Protein AF-A0A5N5TC89-F1 (afdb_monomer)

Solvent-accessible surface area (backbone atoms only — not comparable to full-atom values): 6841 Å² total; per-residue (Å²): 108,69,61,61,52,52,49,52,52,50,56,55,55,48,74,71,44,94,49,74,90,34,71,71,35,57,50,44,63,54,43,64,71,46,47,58,61,38,48,50,20,66,74,41,95,47,69,63,49,24,52,52,36,51,52,50,50,52,52,53,53,49,49,54,53,41,74,73,28,81,91,69,31,50,88,83,44,74,66,54,30,51,53,40,50,51,47,54,53,48,57,52,47,54,58,49,49,54,66,70,64,54,72,90,70,76,91,78,82,83,87,87,80,92,130

pLDDT: mean 80.26, std 13.36, range [41.75, 94.81]

Foldseek 3Di:
DVLVVLVVVLVVVCVPDPDNPDLSNVVSVVCSVLVVLQCCLCVPPDPVSNVLSVVLVVLVVVLSVLLRDVVRFPPPDPVRSVVSNVVSVVVSVVVSVVSVVPDPPPPDDDDDDDD

Organism: NCBI:txid96803

Secondary structure (DSSP, 8-state):
-HHHHHHHHHHHHHHT-S-TTSHHHHHHHHHHHHHHHHHHHHHSS-HHHHHHHHHHHHHHHHHHHHHT-TTTS--S-HHHHHHHHHHHHHHHHHHHHHHHHS----S--------

Structure (mmCIF, N/CA/C/O backbone):
data_AF-A0A5N5TC89-F1
#
_entry.id   AF-A0A5N5TC89-F1
#
loop_
_atom_site.group_PDB
_atom_site.id
_atom_site.type_symbol
_atom_site.label_atom_id
_atom_site.label_alt_id
_atom_site.label_comp_id
_atom_site.label_asym_id
_atom_site.label_entity_id
_atom_site.label_seq_id
_atom_site.pdbx_PDB_ins_code
_atom_site.Cartn_x
_atom_site.Cartn_y
_atom_site.Cartn_z
_atom_site.occupancy
_atom_site.B_iso_or_equiv
_atom_site.auth_seq_id
_atom_site.auth_comp_id
_atom_site.auth_asym_id
_atom_site.auth_atom_id
_atom_site.pdbx_PDB_model_num
ATOM 1 N N . ALA A 1 1 ? -6.722 14.434 -18.177 1.00 61.25 1 ALA A N 1
ATOM 2 C CA . ALA A 1 1 ? -7.716 13.491 -18.737 1.00 61.25 1 ALA A CA 1
ATOM 3 C C . ALA A 1 1 ? -7.685 12.134 -18.026 1.00 61.25 1 ALA A C 1
ATOM 5 O O . ALA A 1 1 ? -8.655 11.813 -17.355 1.00 61.25 1 ALA A O 1
ATOM 6 N N . LEU A 1 2 ? -6.584 11.369 -18.096 1.00 67.31 2 LEU A N 1
ATOM 7 C CA . LEU A 1 2 ? -6.480 10.031 -17.483 1.00 67.31 2 LEU A CA 1
ATOM 8 C C . LEU A 1 2 ? -6.699 10.031 -15.958 1.00 67.31 2 LEU A C 1
ATOM 10 O O . LEU A 1 2 ? -7.554 9.301 -15.466 1.00 67.31 2 LEU A O 1
ATOM 14 N N . ALA A 1 3 ? -5.996 10.900 -15.224 1.00 66.00 3 ALA A N 1
ATOM 15 C CA . ALA A 1 3 ? -6.168 11.036 -13.774 1.00 66.00 3 ALA A CA 1
ATOM 16 C C . ALA A 1 3 ? -7.627 11.357 -13.393 1.00 66.00 3 ALA A C 1
ATOM 18 O O . ALA A 1 3 ? -8.189 10.730 -12.505 1.00 66.00 3 ALA A O 1
ATOM 19 N N . THR A 1 4 ? -8.277 12.260 -14.133 1.00 74.88 4 THR A N 1
ATOM 20 C CA . THR A 1 4 ? -9.682 12.661 -13.941 1.00 74.88 4 THR A CA 1
ATOM 21 C C . THR A 1 4 ? -10.673 11.515 -14.190 1.00 74.88 4 THR A C 1
ATOM 23 O O . THR A 1 4 ? -11.677 11.391 -13.484 1.00 74.88 4 THR A O 1
ATOM 26 N N . ALA A 1 5 ? -10.396 10.660 -15.180 1.00 79.94 5 ALA A N 1
ATOM 27 C CA . ALA A 1 5 ? -11.212 9.487 -15.481 1.00 79.94 5 ALA A CA 1
ATOM 28 C C . ALA A 1 5 ? -11.091 8.419 -14.381 1.00 79.94 5 ALA A C 1
ATOM 30 O O . ALA A 1 5 ? -12.106 7.899 -13.922 1.00 79.94 5 ALA A O 1
ATOM 31 N N . ILE A 1 6 ? -9.874 8.155 -13.895 1.00 78.94 6 ILE A N 1
ATOM 32 C CA . ILE A 1 6 ? -9.624 7.238 -12.769 1.00 78.94 6 ILE A CA 1
ATOM 33 C C . ILE A 1 6 ? -10.350 7.726 -11.519 1.00 78.94 6 ILE A C 1
ATOM 35 O O . ILE A 1 6 ? -11.063 6.953 -10.883 1.00 78.94 6 ILE A O 1
ATOM 39 N N . TRP A 1 7 ? -10.237 9.022 -11.224 1.00 80.00 7 TRP A N 1
ATOM 40 C CA . TRP A 1 7 ? -10.935 9.671 -10.117 1.00 80.00 7 TRP A CA 1
ATOM 41 C C . TRP A 1 7 ? -12.445 9.433 -10.182 1.00 80.00 7 TRP A C 1
ATOM 43 O O . TRP A 1 7 ? -13.077 9.058 -9.198 1.00 80.00 7 TRP A O 1
ATOM 53 N N . SER A 1 8 ? -13.028 9.599 -11.370 1.00 83.62 8 SER A N 1
ATOM 54 C CA . SER A 1 8 ? -14.462 9.405 -11.593 1.00 83.62 8 SER A CA 1
ATOM 55 C C . SER A 1 8 ? -14.881 7.944 -11.405 1.00 83.62 8 SER A C 1
ATOM 57 O O . SER A 1 8 ? -15.912 7.679 -10.787 1.00 83.62 8 SER A O 1
ATOM 59 N N . VAL A 1 9 ? -14.069 6.990 -11.871 1.00 84.25 9 VAL A N 1
ATOM 60 C CA . VAL A 1 9 ? -14.318 5.547 -11.708 1.00 84.25 9 VAL A CA 1
ATOM 61 C C . VAL A 1 9 ? -14.197 5.115 -10.247 1.00 84.25 9 VAL A C 1
ATOM 63 O O . VAL A 1 9 ? -15.081 4.417 -9.751 1.00 84.25 9 VAL A O 1
ATOM 66 N N . LEU A 1 10 ? -13.147 5.541 -9.539 1.00 84.19 10 LEU A N 1
ATOM 67 C CA . LEU A 1 10 ? -12.956 5.226 -8.120 1.00 84.19 10 LEU A CA 1
ATOM 68 C C . LEU A 1 10 ? -14.073 5.835 -7.269 1.00 84.19 10 LEU A C 1
ATOM 70 O O . LEU A 1 10 ? -14.682 5.136 -6.460 1.00 84.19 10 LEU A O 1
ATOM 74 N N . LYS A 1 11 ? -14.437 7.097 -7.526 1.00 83.44 11 LYS A N 1
ATOM 75 C CA . LYS A 1 11 ? -15.554 7.767 -6.847 1.00 83.44 11 LYS A CA 1
ATOM 76 C C . LYS A 1 11 ? -16.891 7.072 -7.112 1.00 83.44 11 LYS A C 1
ATOM 78 O O . LYS A 1 11 ? -17.707 6.954 -6.200 1.00 83.44 11 LYS A O 1
ATOM 83 N N . ALA A 1 12 ? -17.1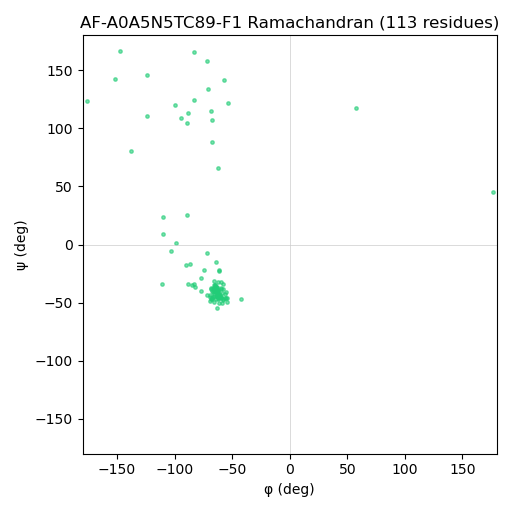23 6.589 -8.334 1.00 85.56 12 ALA A N 1
ATOM 84 C CA . ALA A 1 12 ? -18.318 5.817 -8.670 1.00 85.56 12 ALA A CA 1
ATOM 85 C C . ALA A 1 12 ? -18.340 4.455 -7.957 1.00 85.56 12 ALA A C 1
ATOM 87 O O . ALA A 1 12 ? -19.358 4.098 -7.365 1.00 85.56 12 ALA A O 1
ATOM 88 N N . LYS A 1 13 ? -17.216 3.724 -7.944 1.00 84.50 13 LYS A N 1
ATOM 89 C CA . LYS A 1 13 ? -17.105 2.441 -7.233 1.00 84.50 13 LYS A CA 1
ATOM 90 C C . LYS A 1 13 ? -17.243 2.590 -5.719 1.00 84.50 13 LYS A C 1
ATOM 92 O O . LYS A 1 13 ? -17.863 1.738 -5.094 1.00 84.50 13 LYS A O 1
ATOM 97 N N . ARG A 1 14 ? -16.754 3.685 -5.129 1.00 84.44 14 ARG A N 1
ATOM 98 C CA . ARG A 1 14 ? -16.926 3.973 -3.695 1.00 84.44 14 ARG A CA 1
ATOM 99 C C . ARG A 1 14 ? -18.401 4.133 -3.316 1.00 84.44 14 ARG A C 1
ATOM 101 O O . ARG A 1 14 ? -18.848 3.565 -2.326 1.00 84.44 14 ARG A O 1
ATOM 108 N N . ARG A 1 15 ? -19.192 4.831 -4.139 1.00 83.06 15 ARG A N 1
ATOM 109 C CA . ARG A 1 15 ? -20.628 5.076 -3.882 1.00 83.06 15 ARG A CA 1
ATOM 110 C C . ARG A 1 15 ? -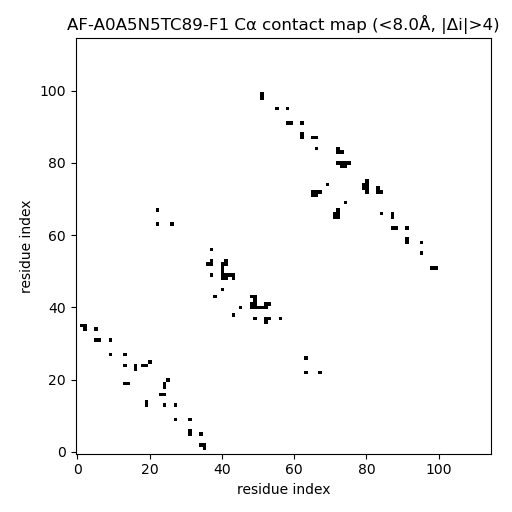21.479 3.809 -3.801 1.00 83.06 15 ARG A C 1
ATOM 112 O O . ARG A 1 15 ? -22.543 3.849 -3.199 1.00 83.06 15 ARG A O 1
ATOM 119 N N . VAL A 1 16 ? -21.024 2.710 -4.398 1.00 85.62 16 VAL A N 1
ATOM 120 C CA . VAL A 1 16 ? -21.737 1.423 -4.390 1.00 85.62 16 VAL A CA 1
ATOM 121 C C . VAL A 1 16 ? -21.200 0.444 -3.338 1.00 85.62 16 VAL A C 1
ATOM 123 O O . VAL A 1 16 ? -21.693 -0.678 -3.243 1.00 85.62 16 VAL A O 1
ATOM 126 N N . LEU A 1 17 ? -20.201 0.840 -2.535 1.00 85.38 17 LEU A N 1
ATOM 127 C CA . LEU A 1 17 ? -19.701 0.012 -1.439 1.00 85.38 17 LEU A CA 1
ATOM 128 C C . LEU A 1 17 ? -20.723 -0.071 -0.303 1.00 85.38 17 LEU A C 1
ATOM 130 O O . LEU A 1 17 ? -21.242 0.940 0.169 1.00 85.38 17 LEU A O 1
ATOM 134 N N . LYS A 1 18 ? -20.931 -1.297 0.189 1.00 82.56 18 LYS A N 1
ATOM 135 C CA . LYS A 1 18 ? -21.776 -1.590 1.355 1.00 82.56 18 LYS A CA 1
ATOM 136 C C . LYS A 1 18 ? -21.251 -0.941 2.645 1.00 82.56 18 LYS A C 1
ATOM 138 O O . LYS A 1 18 ? -22.049 -0.571 3.497 1.00 82.56 18 LYS A O 1
ATOM 143 N N . TYR A 1 19 ? -19.930 -0.801 2.777 1.00 82.62 19 TYR A N 1
ATOM 144 C CA . TYR A 1 19 ? -19.263 -0.204 3.936 1.00 82.62 19 TYR A CA 1
ATOM 145 C C . TYR A 1 19 ? -18.372 0.946 3.470 1.00 82.62 19 TYR A C 1
ATOM 147 O O . TYR A 1 19 ? -17.369 0.716 2.793 1.00 82.62 19 TYR A O 1
ATOM 155 N N . GLN A 1 20 ? -18.763 2.176 3.807 1.00 79.81 20 GLN A N 1
ATOM 156 C CA . GLN A 1 20 ? -18.067 3.392 3.369 1.00 79.81 20 GLN A CA 1
ATOM 157 C C . GLN A 1 20 ? -16.745 3.631 4.116 1.00 79.81 20 GLN A C 1
ATOM 159 O O . GLN A 1 20 ? -15.854 4.241 3.540 1.00 79.81 20 GLN A O 1
ATOM 164 N N . ASP A 1 21 ? -16.575 3.051 5.308 1.00 80.31 21 ASP A N 1
ATOM 165 C CA . ASP A 1 21 ? -15.326 3.081 6.097 1.00 80.31 21 ASP A CA 1
ATOM 166 C C . ASP A 1 21 ? -14.647 1.699 6.154 1.00 80.31 21 ASP A C 1
ATOM 168 O O . ASP A 1 21 ? -13.934 1.346 7.089 1.00 80.31 21 ASP A O 1
ATOM 172 N N . GLY A 1 22 ? -14.933 0.845 5.167 1.00 81.62 22 GLY A N 1
ATOM 173 C CA . GLY A 1 22 ? -14.293 -0.462 5.050 1.00 81.62 22 GLY A CA 1
ATOM 174 C C . GLY A 1 22 ? -12.929 -0.382 4.362 1.00 81.62 22 GLY A C 1
ATOM 175 O O . GLY A 1 22 ? -12.637 0.569 3.637 1.00 81.62 22 GLY A O 1
ATOM 176 N N . PHE A 1 23 ? -12.145 -1.458 4.479 1.00 84.06 23 PHE A N 1
ATOM 177 C CA . PHE A 1 23 ? -10.856 -1.642 3.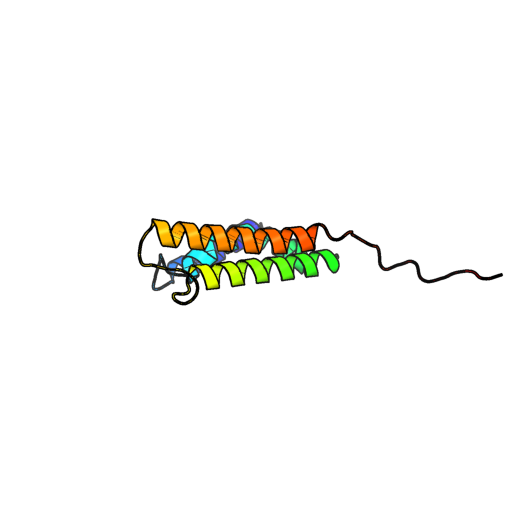793 1.00 84.06 23 PHE A CA 1
ATOM 178 C C . PHE A 1 23 ? -10.871 -1.186 2.324 1.00 84.06 23 PHE A C 1
ATOM 180 O O . PHE A 1 23 ? -9.986 -0.462 1.885 1.00 84.06 23 PHE A O 1
ATOM 187 N N . VAL A 1 24 ? -11.900 -1.574 1.559 1.00 82.50 24 VAL A N 1
ATOM 188 C CA . VAL A 1 24 ? -11.992 -1.263 0.120 1.00 82.50 24 VAL A CA 1
ATOM 189 C C . VAL A 1 24 ? -12.150 0.240 -0.142 1.00 82.50 24 VAL A C 1
ATOM 191 O O . VAL A 1 24 ? -11.656 0.735 -1.152 1.00 82.50 24 VAL A O 1
ATOM 194 N N . SER A 1 25 ? -12.800 0.976 0.763 1.00 86.00 25 SER A N 1
ATOM 195 C CA . SER A 1 25 ? -12.944 2.430 0.647 1.00 86.00 25 SER A CA 1
ATOM 196 C C . SER A 1 25 ? -11.598 3.128 0.847 1.00 86.00 25 SER A C 1
ATOM 198 O O . SER A 1 25 ? -11.161 3.880 -0.025 1.00 86.00 25 SER A O 1
ATOM 200 N N . HIS A 1 26 ? -10.876 2.762 1.911 1.00 84.88 26 HIS A N 1
ATOM 201 C CA . HIS A 1 26 ? -9.527 3.265 2.183 1.00 84.88 26 HIS A CA 1
ATOM 202 C C . HIS A 1 26 ? -8.512 2.845 1.112 1.00 84.88 26 HIS A C 1
ATOM 204 O O . HIS A 1 26 ? -7.657 3.630 0.705 1.00 84.88 26 HIS A O 1
ATOM 210 N N . PHE A 1 27 ? -8.647 1.633 0.570 1.00 85.06 27 PHE A N 1
ATOM 211 C CA . PHE A 1 27 ? -7.862 1.187 -0.577 1.00 85.06 27 PHE A CA 1
ATOM 212 C C . PHE A 1 27 ? -8.090 2.081 -1.806 1.00 85.06 27 PHE A C 1
ATOM 214 O O . PHE A 1 27 ? -7.135 2.377 -2.529 1.00 85.06 27 PHE A O 1
ATOM 221 N N . TYR A 1 28 ? -9.322 2.548 -2.047 1.00 85.50 28 TYR A N 1
ATOM 222 C CA . TYR A 1 28 ? -9.600 3.500 -3.126 1.00 85.50 28 TYR A CA 1
ATOM 223 C C . TYR A 1 28 ? -8.984 4.879 -2.873 1.00 85.50 28 TYR A C 1
ATOM 225 O O . TYR A 1 28 ? -8.462 5.448 -3.829 1.00 85.50 28 TYR A O 1
ATOM 233 N N . ASP A 1 29 ? -8.964 5.380 -1.633 1.00 85.75 29 ASP A N 1
ATOM 234 C CA . ASP A 1 29 ? -8.302 6.655 -1.287 1.00 85.75 29 ASP A CA 1
ATOM 235 C C . ASP A 1 29 ? -6.803 6.631 -1.615 1.00 85.75 29 ASP A C 1
ATOM 237 O O . ASP A 1 29 ? -6.264 7.553 -2.233 1.00 85.75 29 ASP A O 1
ATOM 241 N N . VAL A 1 30 ? -6.126 5.537 -1.263 1.00 85.38 30 VAL A N 1
ATOM 242 C CA . VAL A 1 30 ? -4.705 5.357 -1.581 1.00 85.38 30 VAL A CA 1
ATOM 243 C C . VAL A 1 30 ? -4.507 5.161 -3.088 1.00 85.38 30 VAL A C 1
ATOM 245 O O . VAL A 1 30 ? -3.655 5.806 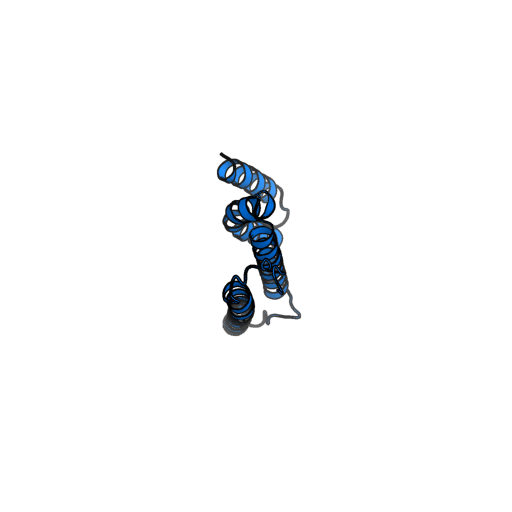-3.701 1.00 85.38 30 VAL A O 1
ATOM 248 N N . SER A 1 31 ? -5.332 4.323 -3.722 1.00 84.69 31 SER A N 1
ATOM 249 C CA . SER A 1 31 ? -5.245 4.039 -5.162 1.00 84.69 31 SER A CA 1
ATOM 250 C C . SER A 1 31 ? -5.426 5.284 -6.027 1.00 84.69 31 SER A C 1
ATOM 252 O O . SER A 1 31 ? -4.827 5.374 -7.097 1.00 84.69 31 SER A O 1
ATOM 254 N N . GLU A 1 32 ? -6.225 6.248 -5.583 1.00 84.12 32 GLU A N 1
ATOM 255 C CA . GLU A 1 32 ? -6.462 7.518 -6.269 1.00 84.12 32 GLU A CA 1
ATOM 256 C C . GLU A 1 32 ? -5.169 8.314 -6.507 1.00 84.12 32 GLU A C 1
ATOM 258 O O . GLU A 1 32 ? -4.975 8.876 -7.587 1.00 84.12 32 GLU A O 1
ATOM 263 N N . HIS A 1 33 ? -4.257 8.287 -5.534 1.00 83.19 33 HIS A N 1
ATOM 264 C CA . HIS A 1 33 ? -2.982 8.999 -5.582 1.00 83.19 33 HIS A CA 1
ATOM 265 C C . HIS A 1 33 ? -1.911 8.222 -6.353 1.00 83.19 33 HIS A C 1
ATOM 267 O O . HIS A 1 33 ? -1.082 8.811 -7.045 1.00 83.19 33 HIS A O 1
ATOM 273 N N . LEU A 1 34 ? -1.936 6.891 -6.265 1.00 81.00 34 LEU A N 1
ATOM 274 C CA . LEU A 1 34 ? -0.883 6.044 -6.830 1.00 81.00 34 LEU A CA 1
ATOM 275 C C . LEU A 1 34 ? -1.136 5.653 -8.287 1.00 81.00 34 LEU A C 1
ATOM 277 O O . LEU A 1 34 ? -0.195 5.545 -9.074 1.00 81.00 34 LEU A O 1
ATOM 281 N N . SER A 1 35 ? -2.400 5.468 -8.676 1.00 79.75 35 SER A N 1
ATOM 282 C CA . SER A 1 35 ? -2.768 4.987 -10.015 1.00 79.75 35 SER A CA 1
ATOM 283 C C . SER A 1 35 ? -2.200 5.833 -11.164 1.00 79.75 35 SER A C 1
ATOM 285 O O . SER A 1 35 ? -1.739 5.234 -12.133 1.00 79.75 35 SER A O 1
ATOM 287 N N . PRO A 1 36 ? -2.172 7.182 -11.111 1.00 73.25 36 PRO A N 1
ATOM 288 C CA . PRO A 1 36 ? -1.613 7.985 -12.201 1.00 73.25 36 PRO A CA 1
ATOM 289 C C . PRO A 1 36 ? -0.129 7.698 -12.468 1.00 73.25 36 PRO A C 1
ATOM 291 O O . PRO A 1 36 ? 0.269 7.552 -13.622 1.00 73.25 36 PRO A O 1
ATOM 294 N N . VAL A 1 37 ? 0.672 7.572 -11.405 1.00 72.31 37 VAL A N 1
ATOM 295 C CA . VAL A 1 37 ? 2.112 7.285 -11.496 1.00 72.31 37 VAL A CA 1
ATOM 296 C C . VAL A 1 37 ? 2.336 5.841 -11.941 1.00 72.31 37 VAL A C 1
ATOM 298 O O . VAL A 1 37 ? 3.132 5.577 -12.839 1.00 72.31 37 VAL A O 1
ATOM 301 N N . LEU A 1 38 ? 1.564 4.908 -11.376 1.00 76.25 38 LEU A N 1
ATOM 302 C CA . LEU A 1 38 ? 1.631 3.492 -11.725 1.00 76.25 38 LEU A CA 1
ATOM 303 C C . LEU A 1 38 ? 1.255 3.223 -13.182 1.00 76.25 38 LEU A C 1
ATOM 305 O O . LEU A 1 38 ? 1.899 2.406 -13.824 1.00 76.25 38 LEU A O 1
ATOM 309 N N . ILE A 1 39 ? 0.251 3.906 -13.739 1.00 78.25 39 ILE A N 1
ATOM 310 C CA . ILE A 1 39 ? -0.132 3.711 -15.144 1.00 78.25 39 ILE A CA 1
ATOM 311 C C . ILE A 1 39 ? 0.984 4.162 -16.083 1.00 78.25 39 ILE A C 1
ATOM 313 O O . ILE A 1 39 ? 1.223 3.500 -17.091 1.00 78.25 39 ILE A O 1
ATOM 317 N N . TRP A 1 40 ? 1.697 5.237 -15.747 1.00 69.88 40 TRP A N 1
ATOM 318 C CA . TRP A 1 40 ? 2.863 5.641 -16.525 1.00 69.88 40 TRP A CA 1
ATOM 319 C C . TRP A 1 40 ? 3.999 4.619 -16.397 1.00 69.88 40 TRP A C 1
ATOM 321 O O . TRP A 1 40 ? 4.602 4.253 -17.402 1.00 69.88 40 TRP A O 1
ATOM 331 N N . GLY A 1 41 ? 4.223 4.062 -15.207 1.00 72.00 41 GLY A N 1
ATOM 332 C CA . GLY A 1 41 ? 5.159 2.950 -15.054 1.00 72.00 41 GLY A CA 1
ATOM 333 C C . GLY A 1 41 ? 4.744 1.683 -15.804 1.00 72.00 41 GLY A C 1
ATOM 334 O O . GLY A 1 41 ? 5.591 1.002 -16.360 1.00 72.00 41 GLY A O 1
ATOM 335 N N . PHE A 1 42 ? 3.449 1.365 -15.881 1.00 70.56 42 PHE A N 1
ATOM 336 C CA . PHE A 1 42 ? 2.950 0.124 -16.486 1.00 70.56 42 PHE A CA 1
ATOM 337 C C . PHE A 1 42 ? 2.774 0.175 -18.003 1.00 70.56 42 PHE A C 1
ATOM 339 O O . PHE A 1 42 ? 2.962 -0.848 -18.663 1.00 70.56 42 PHE A O 1
ATOM 346 N N . LEU A 1 43 ? 2.375 1.328 -18.542 1.00 70.19 43 LEU A N 1
ATOM 347 C CA . LEU A 1 43 ? 2.119 1.537 -19.971 1.00 70.19 43 LEU A CA 1
ATOM 348 C C . LEU A 1 43 ? 3.250 2.304 -20.674 1.00 70.19 43 LEU A C 1
ATOM 350 O O . LEU A 1 43 ? 3.199 2.479 -21.890 1.00 70.19 43 LEU A O 1
ATOM 354 N N . GLY A 1 44 ? 4.248 2.786 -19.929 1.00 67.38 44 GLY A N 1
ATOM 355 C CA . GLY A 1 44 ? 5.432 3.430 -20.486 1.00 67.38 44 GLY A CA 1
ATOM 356 C C . GLY A 1 44 ? 6.375 2.430 -21.173 1.00 67.38 44 GLY A C 1
ATOM 357 O O . GLY A 1 44 ? 6.350 1.240 -20.864 1.00 67.38 44 GLY A O 1
ATOM 358 N N . PRO A 1 45 ? 7.239 2.896 -22.093 1.00 68.06 45 PRO A N 1
ATOM 359 C CA . PRO A 1 45 ? 8.181 2.039 -22.821 1.00 68.06 45 PRO A CA 1
ATOM 360 C C . PRO A 1 45 ? 9.340 1.512 -21.952 1.00 68.06 45 PRO A C 1
ATOM 362 O O . PRO A 1 45 ? 10.121 0.684 -22.415 1.00 68.06 45 PRO A O 1
ATOM 365 N N . ASP A 1 46 ? 9.473 1.985 -20.710 1.00 78.38 46 ASP A N 1
ATOM 366 C CA . ASP A 1 46 ? 10.555 1.612 -19.800 1.00 78.38 46 ASP A CA 1
ATOM 367 C C . ASP A 1 46 ? 10.183 0.378 -18.956 1.00 78.38 46 ASP A C 1
ATOM 369 O O . ASP A 1 46 ? 9.418 0.451 -17.990 1.00 78.38 46 ASP A O 1
ATOM 373 N N . HIS A 1 47 ? 10.768 -0.768 -19.315 1.00 75.75 47 HIS A N 1
ATOM 374 C CA . HIS A 1 47 ? 10.596 -2.045 -18.616 1.00 75.75 47 HIS A CA 1
ATOM 375 C C . HIS A 1 47 ? 10.994 -1.981 -17.134 1.00 75.75 47 HIS A C 1
ATOM 377 O O . HIS A 1 47 ? 10.375 -2.628 -16.291 1.00 75.75 47 HIS A O 1
ATOM 383 N N . ARG A 1 48 ? 12.009 -1.186 -16.787 1.00 76.62 48 ARG A N 1
ATOM 384 C CA . ARG A 1 48 ? 12.509 -1.094 -15.412 1.00 76.62 48 ARG A CA 1
ATOM 385 C C . ARG A 1 48 ? 11.590 -0.247 -14.552 1.00 76.62 48 ARG A C 1
ATOM 387 O O . ARG A 1 48 ? 11.302 -0.615 -13.416 1.00 76.62 48 ARG A O 1
ATOM 394 N N . LEU A 1 49 ? 11.072 0.849 -15.104 1.00 78.25 49 LEU A N 1
ATOM 395 C CA . LEU A 1 49 ? 10.050 1.643 -14.425 1.00 78.25 49 LEU A CA 1
ATOM 396 C C . LEU A 1 49 ? 8.799 0.798 -14.148 1.00 78.25 49 LEU A C 1
ATOM 398 O O . LEU A 1 49 ? 8.225 0.887 -13.065 1.00 78.25 49 LEU A O 1
ATOM 402 N N . ARG A 1 50 ? 8.427 -0.088 -15.080 1.00 80.50 50 ARG A N 1
ATOM 403 C CA . ARG A 1 50 ? 7.331 -1.043 -14.892 1.00 80.50 50 ARG A CA 1
ATOM 404 C C . ARG A 1 50 ? 7.570 -2.005 -13.734 1.00 80.50 50 ARG A C 1
ATOM 406 O O . ARG A 1 50 ? 6.659 -2.205 -12.930 1.00 80.50 50 ARG A O 1
ATOM 413 N N . GLU A 1 51 ? 8.767 -2.575 -13.626 1.00 82.75 51 GLU A N 1
ATOM 414 C CA . GLU A 1 51 ? 9.144 -3.449 -12.508 1.00 82.75 51 GLU A CA 1
ATOM 415 C C . GLU A 1 51 ? 9.104 -2.711 -11.167 1.00 82.75 51 GLU A C 1
ATOM 417 O O . GLU A 1 51 ? 8.495 -3.200 -10.216 1.00 82.75 51 GLU A O 1
ATOM 422 N N . VAL A 1 52 ? 9.683 -1.507 -11.099 1.00 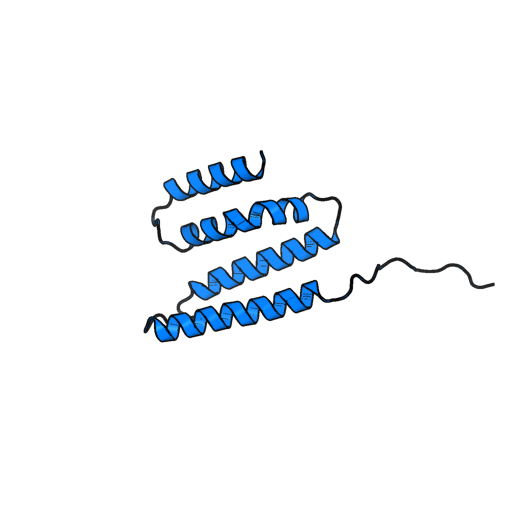84.31 52 VAL A N 1
ATOM 423 C CA . VAL A 1 52 ? 9.695 -0.686 -9.878 1.00 84.31 52 VAL A CA 1
ATOM 424 C C . VAL A 1 52 ? 8.276 -0.289 -9.472 1.00 84.31 52 VAL A C 1
ATOM 426 O O . VAL A 1 52 ? 7.906 -0.428 -8.308 1.00 84.31 52 VAL A O 1
ATOM 429 N N . CYS A 1 53 ? 7.443 0.142 -10.421 1.00 83.31 53 CYS A N 1
ATOM 430 C CA . CYS A 1 53 ? 6.042 0.456 -10.155 1.00 83.31 53 CYS A CA 1
ATOM 431 C C . CYS A 1 53 ? 5.239 -0.783 -9.733 1.00 83.31 53 CYS A C 1
ATOM 433 O O . CYS A 1 53 ? 4.355 -0.669 -8.885 1.00 83.31 53 CYS A O 1
ATOM 435 N N . SER A 1 54 ? 5.539 -1.967 -10.278 1.00 83.81 54 SER A N 1
ATOM 436 C CA . SER A 1 54 ? 4.841 -3.203 -9.897 1.00 83.81 54 SER A CA 1
ATOM 437 C C . SER A 1 54 ? 5.201 -3.586 -8.471 1.00 83.81 54 SER A C 1
ATOM 439 O O . SER A 1 54 ? 4.315 -3.814 -7.655 1.00 83.81 54 SER A O 1
ATOM 441 N N . PHE A 1 55 ? 6.494 -3.552 -8.152 1.00 87.69 55 PHE A N 1
ATOM 442 C CA . PHE A 1 55 ? 6.984 -3.789 -6.804 1.00 87.69 55 PHE A CA 1
ATOM 443 C C . PHE A 1 55 ? 6.377 -2.806 -5.800 1.00 87.69 55 PHE A C 1
ATOM 445 O O . PHE A 1 55 ? 5.870 -3.215 -4.758 1.00 87.69 55 PHE A O 1
ATOM 452 N N . PHE A 1 56 ? 6.367 -1.513 -6.132 1.00 88.25 56 PHE A N 1
ATOM 453 C CA . PHE A 1 56 ? 5.775 -0.487 -5.281 1.00 88.25 56 PHE A CA 1
ATOM 454 C C . PHE A 1 56 ? 4.284 -0.739 -5.032 1.00 88.25 56 PHE A C 1
ATOM 456 O O . PHE A 1 56 ? 3.829 -0.687 -3.890 1.00 88.25 56 PHE A O 1
ATOM 463 N N . LYS A 1 57 ? 3.522 -1.075 -6.080 1.00 87.25 57 LYS A N 1
ATOM 464 C CA . LYS A 1 57 ? 2.108 -1.443 -5.953 1.00 87.25 57 LYS A CA 1
ATOM 465 C C . LYS A 1 57 ? 1.922 -2.618 -4.985 1.00 87.25 57 LYS A C 1
ATOM 467 O O . LYS A 1 57 ? 1.046 -2.547 -4.124 1.00 87.25 57 LYS A O 1
ATOM 472 N N . ASP A 1 58 ? 2.733 -3.666 -5.111 1.00 90.38 58 ASP A N 1
ATOM 473 C CA . ASP A 1 58 ? 2.629 -4.858 -4.266 1.00 90.38 58 ASP A CA 1
ATOM 474 C C . ASP A 1 58 ? 2.960 -4.541 -2.797 1.00 90.38 58 ASP A C 1
ATOM 476 O O . ASP A 1 58 ? 2.257 -5.006 -1.898 1.00 90.38 58 ASP A O 1
ATOM 480 N N . GLN A 1 59 ? 3.953 -3.677 -2.541 1.00 91.50 59 GLN A N 1
ATOM 481 C CA . GLN A 1 59 ? 4.270 -3.206 -1.186 1.00 91.50 59 GLN A CA 1
ATOM 482 C C . GLN A 1 59 ? 3.117 -2.421 -0.557 1.00 91.50 59 GLN A C 1
ATOM 484 O O . GLN A 1 59 ? 2.764 -2.681 0.592 1.00 91.50 59 GLN A O 1
ATOM 489 N N . ILE A 1 60 ? 2.492 -1.501 -1.298 1.00 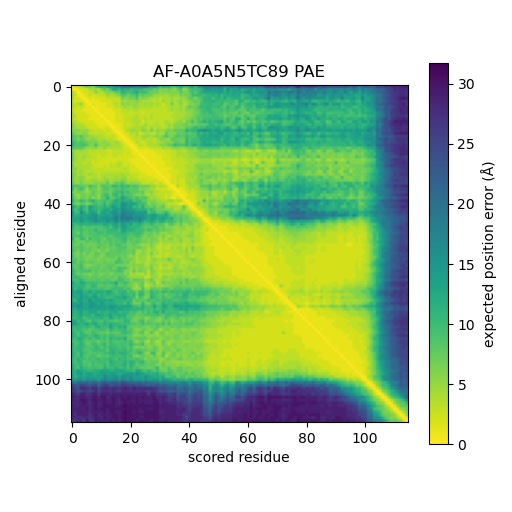90.38 60 ILE A N 1
ATOM 490 C CA . ILE A 1 60 ? 1.351 -0.725 -0.789 1.00 90.38 60 ILE A CA 1
ATOM 491 C C . ILE A 1 60 ? 0.133 -1.618 -0.548 1.00 90.38 60 ILE A C 1
ATOM 493 O O . ILE A 1 60 ? -0.561 -1.464 0.456 1.00 90.38 60 ILE A O 1
ATOM 497 N N . GLN A 1 61 ? -0.130 -2.569 -1.446 1.00 89.12 61 GLN A N 1
ATOM 498 C CA . GLN A 1 61 ? -1.229 -3.510 -1.265 1.00 89.12 61 GLN A CA 1
ATOM 499 C C . GLN A 1 61 ? -1.013 -4.380 -0.019 1.00 89.12 61 GLN A C 1
ATOM 501 O O . GLN A 1 61 ? -1.948 -4.549 0.760 1.00 89.12 61 GLN A O 1
ATOM 506 N N . GLY A 1 62 ? 0.205 -4.891 0.188 1.00 90.88 62 GLY A N 1
ATOM 507 C CA . GLY A 1 62 ? 0.569 -5.647 1.388 1.00 90.88 62 GLY A CA 1
ATOM 508 C C . GLY A 1 62 ? 0.455 -4.808 2.660 1.00 90.88 62 GLY A C 1
ATOM 509 O O . GLY A 1 62 ? -0.172 -5.241 3.617 1.00 90.88 62 GLY A O 1
ATOM 510 N N . MET A 1 63 ? 0.957 -3.569 2.635 1.00 90.12 63 MET A N 1
ATOM 511 C CA . MET A 1 63 ? 0.825 -2.620 3.743 1.00 90.12 63 MET A CA 1
ATOM 512 C C . MET A 1 63 ? -0.638 -2.432 4.148 1.00 90.12 63 MET A C 1
ATOM 514 O O . MET A 1 63 ? -0.974 -2.559 5.319 1.00 90.12 63 MET A O 1
ATOM 518 N N . LEU A 1 64 ? -1.526 -2.182 3.183 1.00 90.12 64 LEU A N 1
ATOM 519 C CA . LEU A 1 64 ? -2.949 -2.031 3.467 1.00 90.12 64 LEU A CA 1
ATOM 520 C C . LEU A 1 64 ? -3.551 -3.321 4.034 1.00 90.12 64 LEU A C 1
ATOM 522 O O . LEU A 1 64 ? -4.360 -3.249 4.949 1.00 90.12 64 LEU A O 1
ATOM 526 N N . GLN A 1 65 ? -3.179 -4.499 3.532 1.00 91.25 65 GLN A N 1
ATOM 527 C CA . GLN A 1 65 ? -3.667 -5.759 4.108 1.00 91.25 65 GLN A CA 1
ATOM 528 C C . GLN A 1 65 ? -3.238 -5.914 5.573 1.00 91.25 65 GLN A C 1
ATOM 530 O O . GLN A 1 65 ? -4.064 -6.275 6.409 1.00 91.25 65 GLN A O 1
ATOM 535 N N . ASP A 1 66 ? -1.992 -5.570 5.893 1.00 91.62 66 ASP A N 1
ATOM 536 C CA . ASP A 1 66 ? -1.456 -5.638 7.253 1.00 91.62 66 ASP A CA 1
ATOM 537 C C . ASP A 1 66 ? -2.152 -4.653 8.198 1.00 91.62 66 ASP A C 1
ATOM 539 O O . ASP A 1 66 ? -2.558 -5.035 9.294 1.00 91.62 66 ASP A O 1
ATOM 543 N N . MET A 1 67 ? -2.369 -3.409 7.753 1.00 89.56 67 MET A N 1
ATOM 544 C CA . MET A 1 67 ? -3.036 -2.358 8.537 1.00 89.56 67 MET A CA 1
ATOM 545 C C . MET A 1 67 ? -4.483 -2.694 8.914 1.00 89.56 67 MET A C 1
ATOM 547 O O . MET A 1 67 ? -5.014 -2.082 9.837 1.00 89.56 67 MET A O 1
ATOM 551 N N . PHE A 1 68 ? -5.126 -3.607 8.179 1.00 86.94 68 PHE A N 1
ATOM 552 C CA . PHE A 1 68 ? -6.506 -4.053 8.400 1.00 86.94 68 PHE A CA 1
ATOM 553 C C . PHE A 1 68 ? -6.599 -5.499 8.920 1.00 86.94 68 PHE A C 1
ATOM 555 O O . PHE A 1 68 ? -7.691 -6.068 8.985 1.00 86.94 68 PHE A O 1
ATOM 562 N N . SER A 1 69 ? -5.466 -6.107 9.285 1.00 88.44 69 SER A N 1
ATOM 563 C CA . SER A 1 69 ? -5.401 -7.485 9.762 1.00 88.44 69 SER A CA 1
ATOM 564 C C . SER A 1 69 ? -5.315 -7.559 11.284 1.00 88.44 69 SER A C 1
ATOM 566 O O . SER A 1 69 ? -4.335 -7.131 11.890 1.00 88.44 69 SER A O 1
ATOM 568 N N . PHE A 1 70 ? -6.294 -8.220 11.907 1.00 87.88 70 PHE A N 1
ATOM 569 C CA . PHE A 1 70 ? -6.298 -8.489 13.352 1.00 87.88 70 PHE A CA 1
ATOM 570 C C . PHE A 1 70 ? -5.152 -9.401 13.820 1.00 87.88 70 PHE A C 1
ATOM 572 O O . PHE A 1 70 ? -4.903 -9.491 15.019 1.00 87.88 70 PHE A O 1
ATOM 579 N N . S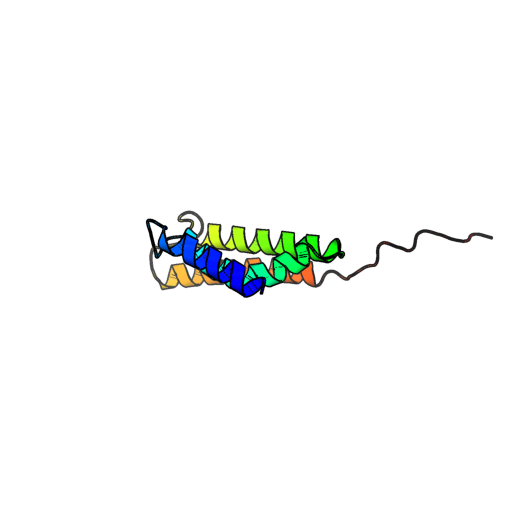ER A 1 71 ? -4.470 -10.102 12.905 1.00 89.56 71 SER A N 1
ATOM 580 C CA . SER A 1 71 ? -3.278 -10.894 13.237 1.00 89.56 71 SER A CA 1
ATOM 581 C C . SER A 1 71 ? -1.988 -10.077 13.204 1.00 89.56 71 SER A C 1
ATOM 583 O O . SER A 1 71 ? -0.967 -10.551 13.694 1.00 89.56 71 SER A O 1
ATOM 585 N N . THR A 1 72 ? -2.016 -8.898 12.577 1.00 85.75 72 THR A N 1
ATOM 586 C CA . THR A 1 72 ? -0.819 -8.104 12.278 1.00 85.75 72 THR A CA 1
ATOM 587 C C . THR A 1 72 ? -0.762 -6.821 13.102 1.00 85.75 72 THR A C 1
ATOM 589 O O . THR A 1 72 ? 0.329 -6.417 13.496 1.00 85.75 72 THR A O 1
ATOM 592 N N . VAL A 1 73 ? -1.911 -6.207 13.405 1.00 92.31 73 VAL A N 1
ATOM 593 C CA . VAL A 1 73 ? -2.002 -5.004 14.245 1.00 92.31 73 VAL A CA 1
ATOM 594 C C . VAL A 1 73 ? -2.942 -5.212 15.430 1.00 92.31 73 VAL A C 1
ATOM 596 O O . VAL A 1 73 ? -3.954 -5.914 15.340 1.00 92.31 73 VAL A O 1
ATOM 599 N N . ARG A 1 74 ? -2.615 -4.581 16.558 1.00 90.69 74 ARG A N 1
ATOM 600 C CA . ARG A 1 74 ? -3.405 -4.642 17.788 1.00 90.69 74 ARG A CA 1
ATOM 601 C C . ARG A 1 74 ? -4.470 -3.547 17.801 1.00 90.69 74 ARG A C 1
ATOM 603 O O . ARG A 1 74 ? -4.171 -2.367 17.930 1.00 90.69 74 ARG A O 1
ATOM 610 N N . TYR A 1 75 ? -5.739 -3.950 17.730 1.00 88.62 75 TYR A N 1
ATOM 611 C CA . TYR A 1 75 ? -6.902 -3.051 17.842 1.00 88.62 75 TYR A CA 1
ATOM 612 C C . TYR A 1 75 ? -7.397 -2.862 19.287 1.00 88.62 75 TYR A C 1
ATOM 614 O O . TYR A 1 75 ? -8.578 -2.616 19.525 1.00 88.62 75 TYR A O 1
ATOM 622 N N . THR A 1 76 ? -6.512 -3.038 20.264 1.00 89.56 76 THR A N 1
ATOM 623 C CA . THR A 1 76 ? -6.804 -2.999 21.705 1.00 89.56 76 THR A CA 1
ATOM 624 C C . THR A 1 76 ? -6.856 -1.576 22.261 1.00 89.56 76 THR A C 1
ATOM 626 O O . THR A 1 76 ? -7.709 -1.288 23.099 1.00 89.56 76 THR A O 1
ATOM 629 N N . SER A 1 77 ? -6.007 -0.671 21.766 1.00 93.00 77 SER A N 1
ATOM 630 C CA . SER A 1 77 ? -6.081 0.769 22.035 1.00 93.00 77 SER A CA 1
ATOM 631 C C . SER A 1 77 ? -5.603 1.581 20.828 1.00 93.00 77 SER A C 1
ATOM 633 O O . SER A 1 77 ? -5.000 1.043 19.897 1.00 93.00 77 SER A O 1
ATOM 635 N N . VAL A 1 78 ? -5.884 2.888 20.830 1.00 92.19 78 VAL A N 1
ATOM 636 C CA . VAL A 1 78 ? -5.430 3.797 19.763 1.00 92.19 78 VAL A CA 1
ATOM 637 C C . VAL A 1 78 ? -3.904 3.892 19.751 1.00 92.19 78 VAL A C 1
ATOM 639 O O . VAL A 1 78 ? -3.303 3.939 18.681 1.00 92.19 78 VAL A O 1
ATOM 642 N N . GLU A 1 79 ? -3.282 3.879 20.927 1.00 92.94 79 GLU A N 1
ATOM 643 C CA . GLU A 1 79 ? -1.833 3.936 21.106 1.00 92.94 79 GLU A CA 1
ATOM 644 C C . GLU A 1 79 ? -1.162 2.706 20.487 1.00 92.94 79 GLU A C 1
ATOM 646 O O . GLU A 1 79 ? -0.328 2.865 19.596 1.00 92.94 79 GLU A O 1
ATOM 651 N N . GLU A 1 80 ? -1.583 1.494 20.867 1.00 90.12 80 GLU A N 1
ATOM 652 C CA . GLU A 1 80 ? -1.006 0.252 20.331 1.00 90.12 80 GLU A CA 1
ATOM 653 C C . GLU A 1 80 ? -1.218 0.128 18.818 1.00 90.12 80 GLU A C 1
ATOM 655 O O . GLU A 1 80 ? -0.290 -0.231 18.090 1.00 90.12 80 GLU A O 1
ATOM 660 N N . LEU A 1 81 ? -2.402 0.509 18.326 1.00 91.25 81 LEU A N 1
ATOM 661 C CA . LEU A 1 81 ? -2.668 0.548 16.892 1.00 91.25 81 LEU A CA 1
ATOM 662 C C . LEU A 1 81 ? -1.725 1.533 16.189 1.00 91.25 81 LEU A C 1
ATOM 664 O O . LEU A 1 81 ? -1.145 1.203 15.159 1.00 91.25 81 LEU A O 1
ATOM 668 N N . SER A 1 82 ? -1.548 2.740 16.730 1.00 93.19 82 SER A N 1
ATOM 669 C CA . SER A 1 82 ? -0.693 3.760 16.115 1.00 93.19 82 SER A CA 1
ATOM 670 C C . SER A 1 82 ? 0.775 3.333 16.037 1.00 93.19 82 SER A C 1
ATOM 672 O O . SER A 1 82 ? 1.431 3.589 15.024 1.00 93.19 82 SER A O 1
ATOM 674 N N . GLU A 1 83 ? 1.275 2.633 17.059 1.00 93.19 83 GLU A N 1
ATOM 675 C CA . GLU A 1 83 ? 2.623 2.065 17.076 1.00 93.19 83 GLU A CA 1
ATOM 676 C C . GLU A 1 83 ? 2.791 0.998 15.992 1.00 93.19 83 GLU A C 1
ATOM 678 O O . GLU A 1 83 ? 3.759 1.041 15.227 1.00 93.19 83 GLU A O 1
ATOM 683 N N . ASP A 1 84 ? 1.828 0.079 15.884 1.00 92.88 84 ASP A N 1
ATOM 684 C CA . ASP A 1 84 ? 1.872 -1.008 14.908 1.00 92.88 84 ASP A CA 1
ATOM 685 C C . ASP A 1 84 ? 1.772 -0.472 13.467 1.00 92.88 84 ASP A C 1
ATOM 687 O O . ASP A 1 84 ? 2.550 -0.873 12.598 1.00 92.88 84 ASP A O 1
ATOM 691 N N . LEU A 1 85 ? 0.887 0.500 13.208 1.00 93.12 85 LEU A N 1
ATOM 692 C CA . LEU A 1 85 ? 0.768 1.148 11.895 1.00 93.12 85 LEU A CA 1
ATOM 693 C C . LEU A 1 85 ? 2.037 1.928 11.521 1.00 93.12 85 LEU A C 1
ATOM 695 O O . LEU A 1 85 ? 2.477 1.871 10.371 1.00 93.12 85 LEU A O 1
ATOM 699 N N . LEU A 1 86 ? 2.646 2.638 12.478 1.00 93.44 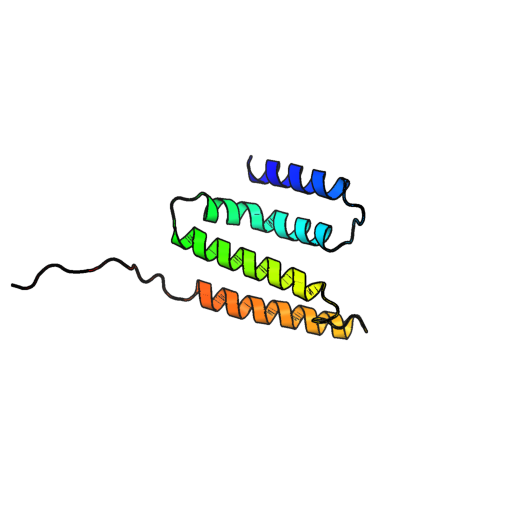86 LEU A N 1
ATOM 700 C CA . LEU A 1 86 ? 3.897 3.360 12.245 1.00 93.44 86 LEU A CA 1
ATOM 701 C C . LEU A 1 86 ? 5.047 2.397 11.941 1.00 93.44 86 LEU A C 1
ATOM 703 O O . LEU A 1 86 ? 5.866 2.681 11.066 1.00 93.44 86 LEU A O 1
ATOM 707 N N . LYS A 1 87 ? 5.111 1.264 12.647 1.00 94.81 87 LYS A N 1
ATOM 708 C CA . LYS A 1 87 ? 6.098 0.216 12.389 1.00 94.81 87 LYS A CA 1
ATOM 709 C C . LYS A 1 87 ? 5.933 -0.357 10.984 1.00 94.81 87 LYS A C 1
ATOM 711 O O . LYS A 1 87 ? 6.892 -0.351 10.222 1.00 94.81 87 LYS A O 1
ATOM 716 N N . ILE A 1 88 ? 4.713 -0.744 10.608 1.00 94.19 88 ILE A N 1
ATOM 717 C CA . ILE A 1 88 ? 4.399 -1.234 9.259 1.00 94.19 88 ILE A CA 1
ATOM 718 C C . ILE A 1 88 ? 4.821 -0.214 8.194 1.00 94.19 88 ILE A C 1
ATOM 720 O O . ILE A 1 88 ? 5.463 -0.577 7.210 1.00 94.19 88 ILE A O 1
ATOM 724 N N . ALA A 1 89 ? 4.501 1.068 8.384 1.00 91.94 89 ALA A N 1
ATOM 725 C CA . ALA A 1 89 ? 4.866 2.112 7.430 1.00 91.94 89 ALA A CA 1
ATOM 726 C C . ALA A 1 89 ? 6.391 2.269 7.282 1.00 91.94 89 ALA A C 1
ATOM 728 O O . ALA A 1 89 ? 6.877 2.415 6.161 1.00 91.94 89 ALA A O 1
ATOM 729 N N . LYS A 1 90 ? 7.145 2.208 8.389 1.00 93.69 90 LYS A N 1
ATOM 730 C CA . LYS A 1 90 ? 8.617 2.269 8.382 1.00 93.69 90 LYS A CA 1
ATOM 731 C C . LYS A 1 90 ? 9.236 1.054 7.699 1.00 93.69 90 LYS A C 1
ATOM 733 O O . LYS A 1 90 ? 10.022 1.232 6.776 1.00 93.69 90 LYS A O 1
ATOM 738 N N . ASP A 1 91 ? 8.811 -0.151 8.068 1.00 93.94 91 ASP A N 1
ATOM 739 C CA . ASP A 1 91 ? 9.329 -1.396 7.489 1.00 93.94 91 ASP A CA 1
ATOM 740 C C . ASP A 1 91 ? 9.109 -1.422 5.964 1.00 93.94 91 ASP A C 1
ATOM 742 O O . ASP A 1 91 ? 9.993 -1.785 5.186 1.00 93.94 91 ASP A O 1
ATOM 746 N N . ARG A 1 92 ? 7.933 -0.971 5.505 1.00 92.62 92 ARG A N 1
ATOM 747 C CA . ARG A 1 92 ? 7.614 -0.862 4.072 1.00 92.62 92 ARG A CA 1
ATOM 748 C C . ARG A 1 92 ? 8.431 0.228 3.382 1.00 92.62 92 ARG A C 1
ATOM 750 O O . ARG A 1 92 ? 8.849 0.029 2.242 1.00 92.62 92 ARG A O 1
ATOM 757 N N . TYR A 1 93 ? 8.660 1.359 4.045 1.00 91.19 93 TYR A N 1
ATOM 758 C CA . TYR A 1 93 ? 9.503 2.433 3.526 1.00 91.19 93 TYR A CA 1
ATOM 759 C C . TYR A 1 93 ? 10.950 1.969 3.324 1.00 91.19 93 TYR A C 1
ATOM 761 O O . TYR A 1 93 ? 11.508 2.211 2.256 1.00 91.19 93 TYR A O 1
ATOM 769 N N . ASP A 1 94 ? 11.519 1.247 4.289 1.00 92.19 94 ASP A N 1
ATOM 770 C CA . ASP A 1 94 ? 12.895 0.743 4.225 1.00 92.19 94 ASP A CA 1
ATOM 771 C C . ASP A 1 94 ? 13.082 -0.248 3.062 1.00 92.19 94 ASP A C 1
ATOM 773 O O . ASP A 1 94 ? 14.019 -0.136 2.269 1.00 92.19 94 ASP A O 1
ATOM 777 N N . VAL A 1 95 ? 12.121 -1.155 2.869 1.00 91.56 95 VAL A N 1
ATOM 778 C CA . VAL A 1 95 ? 12.109 -2.087 1.728 1.00 91.56 95 VAL A CA 1
ATOM 779 C C . VAL A 1 95 ? 11.989 -1.350 0.387 1.00 91.56 95 VAL A C 1
ATOM 781 O O . VAL A 1 95 ? 12.634 -1.711 -0.603 1.00 91.56 95 VAL A O 1
ATOM 784 N N . LEU A 1 96 ? 11.149 -0.313 0.327 1.00 89.50 96 LEU A N 1
ATOM 785 C CA . LEU A 1 96 ? 10.961 0.488 -0.880 1.00 89.50 96 LEU A CA 1
ATOM 786 C C . LEU A 1 96 ? 12.212 1.296 -1.228 1.00 89.50 96 LEU A C 1
ATOM 788 O O . LEU A 1 96 ? 12.634 1.284 -2.386 1.00 89.50 96 LEU A O 1
ATOM 792 N N . ILE A 1 97 ? 12.812 1.981 -0.253 1.00 87.56 97 ILE A N 1
ATOM 793 C CA . ILE A 1 97 ? 13.979 2.829 -0.497 1.00 87.56 97 ILE A CA 1
ATOM 794 C C . ILE A 1 97 ? 15.188 1.991 -0.910 1.00 87.56 97 ILE A C 1
ATOM 796 O O . ILE A 1 97 ? 15.899 2.390 -1.830 1.00 87.56 97 ILE A O 1
ATOM 800 N N . GLU A 1 98 ? 15.378 0.800 -0.335 1.00 88.12 98 GLU A N 1
ATOM 801 C CA . GLU A 1 98 ? 16.428 -0.131 -0.758 1.00 88.12 98 GLU A CA 1
ATOM 802 C C . GLU A 1 98 ? 16.279 -0.485 -2.245 1.00 88.12 98 GLU A C 1
ATOM 804 O O . GLU A 1 98 ? 17.224 -0.351 -3.028 1.00 88.12 98 GLU A O 1
ATOM 809 N N . LYS A 1 99 ? 15.063 -0.840 -2.677 1.00 84.19 99 LYS A N 1
ATOM 810 C CA . LYS A 1 99 ? 14.778 -1.171 -4.081 1.00 84.19 99 LYS A CA 1
ATOM 811 C C . LYS A 1 99 ? 14.933 0.003 -5.043 1.00 84.19 99 LYS A C 1
ATOM 813 O O . LYS A 1 99 ? 15.344 -0.228 -6.179 1.00 84.19 99 LYS A O 1
ATOM 818 N N . LEU A 1 100 ? 14.608 1.225 -4.621 1.00 79.62 100 LEU A N 1
ATOM 819 C CA . LEU A 1 100 ? 14.779 2.428 -5.444 1.00 79.62 100 LEU A CA 1
ATOM 820 C C . LEU A 1 100 ? 16.238 2.909 -5.506 1.00 79.62 100 LEU A C 1
ATOM 822 O O . LEU A 1 100 ? 16.623 3.528 -6.496 1.00 79.62 100 LEU A O 1
ATOM 826 N N . THR A 1 101 ? 17.035 2.644 -4.466 1.00 76.69 101 THR A N 1
ATOM 827 C CA . THR A 1 101 ? 18.419 3.140 -4.336 1.00 76.69 101 THR A CA 1
ATOM 828 C C . THR A 1 101 ? 19.449 2.184 -4.942 1.00 76.69 101 THR A C 1
ATOM 830 O O . THR A 1 101 ? 20.568 2.606 -5.237 1.00 76.69 101 THR A O 1
ATOM 833 N N . LEU A 1 102 ? 19.092 0.914 -5.183 1.00 69.38 102 LEU A N 1
ATOM 834 C CA . LEU A 1 102 ? 19.932 -0.000 -5.961 1.00 69.38 102 LEU A CA 1
ATOM 835 C C . LEU A 1 102 ? 20.273 0.649 -7.317 1.00 69.38 102 LEU A C 1
ATOM 837 O O . LEU A 1 102 ? 19.360 1.023 -8.062 1.00 69.38 102 LEU A O 1
ATOM 841 N N . PRO A 1 103 ? 21.570 0.823 -7.643 1.00 52.34 103 PRO A N 1
ATOM 842 C CA . PRO A 1 103 ? 21.979 1.626 -8.780 1.00 52.34 103 PRO A CA 1
ATOM 843 C C . PRO A 1 103 ? 21.355 1.110 -10.072 1.00 52.34 103 PRO A C 1
ATOM 845 O O . PRO A 1 103 ? 21.250 -0.095 -10.313 1.00 52.34 103 PRO A O 1
ATOM 848 N N . LEU A 1 104 ? 20.976 2.065 -10.924 1.00 52.97 104 LEU A N 1
ATOM 849 C CA . LEU A 1 104 ? 20.640 1.873 -12.327 1.00 52.97 104 LEU A CA 1
ATOM 850 C C . LEU A 1 104 ? 21.871 1.336 -13.083 1.00 52.97 104 LEU A C 1
ATOM 852 O O . LEU A 1 104 ? 22.427 2.042 -13.914 1.00 52.97 104 LEU A O 1
ATOM 856 N N . VAL A 1 105 ? 22.337 0.122 -12.789 1.00 49.31 105 VAL A N 1
ATOM 857 C CA . VAL A 1 105 ? 23.391 -0.519 -13.576 1.00 49.31 105 VAL A CA 1
ATOM 858 C C . VAL A 1 105 ? 22.773 -0.831 -14.938 1.00 49.31 105 VAL A C 1
ATOM 860 O O . VAL A 1 105 ? 21.812 -1.607 -15.001 1.00 49.31 105 VAL A O 1
ATOM 863 N N . PRO A 1 106 ? 23.246 -0.212 -16.032 1.00 46.56 106 PRO A N 1
ATOM 864 C CA . PRO A 1 106 ? 22.788 -0.572 -17.357 1.00 46.56 106 PRO A CA 1
ATOM 865 C C . PRO A 1 106 ? 23.304 -1.986 -17.623 1.00 46.56 106 PRO A C 1
ATOM 867 O O . PRO A 1 106 ? 24.499 -2.195 -17.821 1.00 46.56 106 PRO A O 1
ATOM 870 N N . ASN A 1 107 ? 22.411 -2.973 -17.607 1.00 50.06 107 ASN A N 1
ATOM 871 C CA . ASN A 1 107 ? 22.705 -4.282 -18.177 1.00 50.06 107 ASN A CA 1
ATOM 872 C C . ASN A 1 107 ? 22.820 -4.101 -19.693 1.00 50.06 107 ASN A C 1
ATOM 874 O O . ASN A 1 107 ? 21.822 -4.166 -20.407 1.00 50.06 107 ASN A O 1
ATOM 878 N N . GLY A 1 108 ? 24.025 -3.789 -20.168 1.00 53.00 108 GLY A N 1
ATOM 879 C CA . GLY A 1 108 ? 24.235 -3.502 -21.580 1.00 53.00 108 GLY A CA 1
ATOM 880 C C . GLY A 1 108 ? 25.642 -3.071 -21.972 1.00 53.00 108 GLY A C 1
ATOM 881 O O . GLY A 1 108 ? 25.765 -2.147 -22.760 1.00 53.00 108 GLY A O 1
ATOM 882 N N . THR A 1 109 ? 26.694 -3.736 -21.490 1.00 43.62 109 THR A N 1
ATOM 883 C CA . THR A 1 109 ? 27.963 -3.807 -22.239 1.00 43.62 109 THR A CA 1
ATOM 884 C C . THR A 1 109 ? 28.524 -5.221 -22.155 1.00 43.62 109 THR A C 1
ATOM 886 O O . THR A 1 109 ? 29.389 -5.526 -21.339 1.00 43.62 109 THR A O 1
ATOM 889 N N . ILE A 1 110 ? 27.982 -6.096 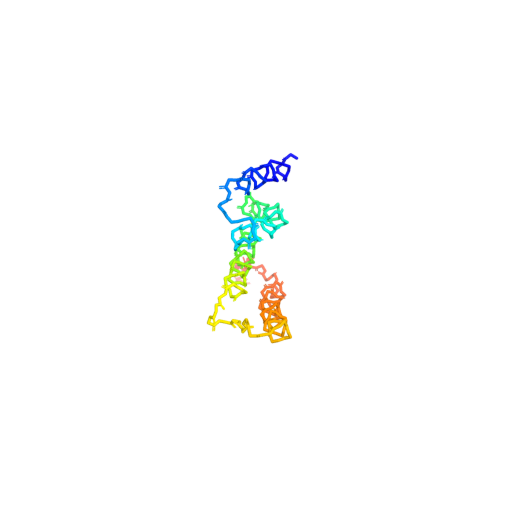-23.001 1.00 53.06 110 ILE A N 1
ATOM 890 C CA . ILE A 1 110 ? 28.622 -7.346 -23.410 1.00 53.06 110 ILE A CA 1
ATOM 891 C C . ILE A 1 110 ? 29.370 -7.070 -24.725 1.00 53.06 110 ILE A C 1
ATOM 893 O O . ILE A 1 110 ? 28.737 -6.880 -25.754 1.00 53.06 110 ILE A O 1
ATOM 897 N N . ASN A 1 111 ? 30.703 -7.055 -24.619 1.00 44.66 111 ASN A N 1
ATOM 898 C CA . ASN A 1 111 ? 31.747 -7.465 -25.577 1.00 44.66 111 ASN A CA 1
ATOM 899 C C . ASN A 1 111 ? 31.855 -6.851 -26.994 1.00 44.66 111 ASN A C 1
ATOM 901 O O . ASN A 1 111 ? 31.057 -7.155 -27.871 1.00 44.66 111 ASN A O 1
ATOM 905 N N . SER A 1 112 ? 32.990 -6.176 -27.231 1.00 47.41 112 SER A N 1
ATOM 906 C CA . SER A 1 112 ? 33.861 -6.216 -28.435 1.00 47.41 112 SER A CA 1
ATOM 907 C C . SER A 1 112 ? 35.075 -5.318 -28.111 1.00 47.41 112 SER A C 1
ATOM 909 O O . SER A 1 112 ? 34.865 -4.181 -27.706 1.00 47.41 112 SER A O 1
ATOM 911 N N . ASP A 1 113 ? 36.348 -5.694 -28.140 1.00 41.75 113 ASP A N 1
ATOM 912 C CA . ASP A 1 113 ? 37.043 -6.712 -28.911 1.00 41.75 113 ASP A CA 1
ATOM 913 C C . ASP A 1 113 ? 38.258 -7.222 -28.131 1.00 41.75 113 ASP A C 1
ATOM 915 O O . ASP A 1 113 ? 38.976 -6.458 -27.483 1.00 41.75 113 ASP A O 1
ATOM 919 N N . GLY A 1 114 ? 38.505 -8.524 -28.256 1.00 53.50 114 GLY A N 1
ATOM 920 C CA . GLY A 1 114 ? 39.866 -9.029 -28.258 1.00 53.50 114 GLY A CA 1
ATOM 921 C C . GLY A 1 114 ? 40.430 -8.888 -29.669 1.00 53.50 114 GLY A C 1
ATOM 922 O O . GLY A 1 114 ? 39.836 -9.401 -30.616 1.00 53.50 114 GLY A O 1
ATOM 923 N N . SER A 1 115 ? 41.563 -8.204 -29.793 1.00 44.25 115 SER A N 1
ATOM 924 C CA . SER A 1 115 ? 42.638 -8.432 -30.771 1.00 44.25 115 SER A CA 1
ATOM 925 C C . SER A 1 115 ? 43.862 -7.637 -30.340 1.00 44.25 115 SER A C 1
ATOM 927 O O . SER A 1 115 ? 43.691 -6.443 -30.010 1.00 44.25 115 SER A O 1
#

Mean predicted aligned error: 10.2 Å

Nearest PDB structures (foldseek):
  7x15-assembly1_A  TM=6.146E-01  e=2.661E-07  Danio rerio
  8edv-assembly1_A  TM=6.091E-01  e=4.197E-05  Caenorhabditis elegans
  8edv-assembly2_C  TM=6.086E-01  e=6.517E-05  Caenorhabditis elegans
  8edv-assembly1_B  TM=5.752E-01  e=9.578E-05  Caenorhabditis elegans

Sequence (115 aa):
ALATAIWSVLKAKRRVLKYQDGFVSHFYDVSEHLSPVLIWGFLGPDHRLREVCSFFKDQIQGMLQDMFSFSTVRYTSVEELSEDLLKIAKDRYDVLIEKLTLPLVPNGTINSDGS

InterPro domains:
  IPR019392 Mitoguardin [PF10265] (1-100)

Radius of gyration: 19.11 Å; Cα contacts (8 Å, |Δi|>4): 66; chains: 1; bounding box: 64×24×53 Å